Protein AF-A0A1G9WB28-F1 (afdb_monomer)

Mean predicted aligned error: 10.66 Å

Structure (mmCIF, N/CA/C/O backbone):
data_AF-A0A1G9WB28-F1
#
_entry.id   AF-A0A1G9WB28-F1
#
loop_
_atom_site.group_PDB
_atom_site.id
_atom_site.type_symbol
_atom_site.label_atom_id
_atom_site.label_alt_id
_atom_site.label_comp_id
_atom_site.label_asym_id
_atom_site.label_entity_id
_atom_site.label_seq_id
_atom_site.pdbx_PDB_ins_code
_atom_site.Cartn_x
_atom_site.Cartn_y
_atom_site.Cartn_z
_atom_site.occupancy
_atom_site.B_iso_or_equiv
_atom_site.auth_seq_id
_atom_site.auth_comp_id
_atom_site.auth_asym_id
_atom_site.auth_atom_id
_atom_site.pdbx_PDB_model_num
ATOM 1 N N . MET A 1 1 ? 7.888 1.088 -39.814 1.00 39.41 1 MET A N 1
ATOM 2 C CA . MET A 1 1 ? 8.151 0.270 -38.614 1.00 39.41 1 MET A CA 1
ATOM 3 C C . MET A 1 1 ? 8.047 1.215 -37.432 1.00 39.41 1 MET A C 1
ATOM 5 O O . MET A 1 1 ? 8.820 2.159 -37.378 1.00 39.41 1 MET A O 1
ATOM 9 N N . THR A 1 2 ? 7.020 1.091 -36.596 1.00 43.31 2 THR A N 1
ATOM 10 C CA . THR A 1 2 ? 6.863 1.942 -35.409 1.00 43.31 2 THR A CA 1
ATOM 11 C C . THR A 1 2 ? 7.932 1.543 -34.402 1.00 43.31 2 THR A C 1
ATOM 13 O O . THR A 1 2 ? 7.906 0.430 -33.881 1.00 43.31 2 THR A O 1
ATOM 16 N N . THR A 1 3 ? 8.903 2.419 -34.168 1.00 53.09 3 THR A N 1
ATOM 17 C CA . THR A 1 3 ? 9.915 2.214 -33.132 1.00 53.09 3 THR A CA 1
ATOM 18 C C . THR A 1 3 ? 9.228 2.387 -31.783 1.00 53.09 3 THR A C 1
ATOM 20 O O . THR A 1 3 ? 8.916 3.502 -31.375 1.00 53.09 3 THR A O 1
ATOM 23 N N . TYR A 1 4 ? 8.909 1.275 -31.123 1.00 54.25 4 TYR A N 1
ATOM 24 C CA . TYR A 1 4 ? 8.438 1.294 -29.744 1.00 54.25 4 TYR A CA 1
ATOM 25 C C . TYR A 1 4 ? 9.658 1.537 -28.851 1.00 54.25 4 TYR A C 1
ATOM 27 O O . TYR A 1 4 ? 10.422 0.617 -28.568 1.00 54.25 4 TYR A O 1
ATOM 35 N N . THR A 1 5 ? 9.892 2.794 -28.476 1.00 66.56 5 THR A N 1
ATOM 36 C CA . THR A 1 5 ? 10.980 3.149 -27.559 1.00 66.56 5 THR A CA 1
ATOM 37 C C . THR A 1 5 ? 10.488 2.969 -26.127 1.00 66.56 5 THR A C 1
ATOM 39 O O . THR A 1 5 ? 9.539 3.632 -25.706 1.00 66.56 5 THR A O 1
ATOM 42 N N . PHE A 1 6 ? 11.111 2.062 -25.377 1.00 69.75 6 PHE A N 1
ATOM 43 C CA . PHE A 1 6 ? 10.866 1.934 -23.943 1.00 69.75 6 PHE A CA 1
ATOM 44 C C . PHE A 1 6 ? 11.534 3.092 -23.190 1.00 69.75 6 PHE A C 1
ATOM 46 O O . PHE A 1 6 ? 12.714 3.371 -23.388 1.00 69.75 6 PHE A O 1
ATOM 53 N N . ASP A 1 7 ? 10.772 3.768 -22.329 1.00 79.94 7 ASP A N 1
ATOM 54 C CA . ASP A 1 7 ? 11.232 4.905 -21.528 1.00 79.94 7 ASP A CA 1
ATOM 55 C C . ASP A 1 7 ? 11.519 4.442 -20.092 1.00 79.94 7 ASP A C 1
ATOM 57 O O . ASP A 1 7 ? 10.623 4.387 -19.244 1.00 79.94 7 ASP A O 1
ATOM 61 N N . ALA A 1 8 ? 12.776 4.073 -19.833 1.00 76.06 8 ALA A N 1
ATOM 62 C CA . ALA A 1 8 ? 13.209 3.566 -18.531 1.00 76.06 8 ALA A CA 1
ATOM 63 C C . ALA A 1 8 ? 13.039 4.603 -17.405 1.00 76.06 8 ALA A C 1
ATOM 65 O O . ALA A 1 8 ? 12.666 4.244 -16.292 1.00 76.06 8 ALA A O 1
ATOM 66 N N . ALA A 1 9 ? 13.214 5.894 -17.706 1.00 80.94 9 ALA A N 1
ATOM 67 C CA . ALA A 1 9 ? 13.072 6.958 -16.715 1.00 80.94 9 ALA A CA 1
ATOM 68 C C . ALA A 1 9 ? 11.623 7.089 -16.218 1.00 80.94 9 ALA A C 1
ATOM 70 O O . ALA A 1 9 ? 11.382 7.279 -15.025 1.00 80.94 9 ALA A O 1
ATOM 71 N N . LYS A 1 10 ? 10.635 6.941 -17.112 1.00 79.00 10 LYS A N 1
ATOM 72 C CA . LYS A 1 10 ? 9.221 6.894 -16.706 1.00 79.00 10 LYS A CA 1
ATOM 73 C C . LYS A 1 10 ? 8.890 5.645 -15.896 1.00 79.00 10 LYS A C 1
ATOM 75 O O . LYS A 1 10 ? 8.104 5.736 -14.958 1.00 79.00 10 LYS A O 1
ATOM 80 N N . ALA A 1 11 ? 9.471 4.498 -16.241 1.00 77.88 11 ALA A N 1
ATOM 81 C CA . ALA A 1 11 ? 9.278 3.262 -15.489 1.00 77.88 11 ALA A CA 1
ATOM 82 C C . ALA A 1 11 ? 9.792 3.379 -14.041 1.00 77.88 11 ALA A C 1
ATOM 84 O O . ALA A 1 11 ? 9.062 3.038 -13.109 1.00 77.88 11 ALA A O 1
ATOM 85 N N . ASP A 1 12 ? 10.993 3.932 -13.847 1.00 80.31 12 ASP A N 1
ATOM 86 C CA . ASP A 1 12 ? 11.552 4.197 -12.515 1.00 80.31 12 ASP A CA 1
ATOM 87 C C . ASP A 1 12 ? 10.693 5.196 -11.724 1.00 80.31 12 ASP A C 1
ATOM 89 O O . ASP A 1 12 ? 10.355 4.942 -10.570 1.00 80.31 12 ASP A O 1
ATOM 93 N N . MET A 1 13 ? 10.241 6.284 -12.359 1.00 85.81 13 MET A N 1
ATOM 94 C CA . MET A 1 13 ? 9.356 7.266 -11.718 1.00 85.81 13 MET A CA 1
ATOM 95 C C . MET A 1 13 ? 8.050 6.632 -11.215 1.00 85.81 13 MET A C 1
ATOM 97 O O . MET A 1 13 ? 7.581 6.946 -10.117 1.00 85.81 13 MET A O 1
ATOM 101 N N . VAL A 1 14 ? 7.445 5.744 -12.009 1.00 82.25 14 VAL A N 1
ATOM 102 C CA . VAL A 1 14 ? 6.220 5.036 -11.616 1.00 82.25 14 VAL A CA 1
ATOM 103 C C . VAL A 1 14 ? 6.489 4.118 -10.425 1.00 82.25 14 VAL A C 1
ATOM 105 O O . VAL A 1 14 ? 5.707 4.141 -9.475 1.00 82.25 14 VAL A O 1
ATOM 108 N N . ARG A 1 15 ? 7.601 3.370 -10.425 1.00 82.19 15 ARG A N 1
ATOM 109 C CA . ARG A 1 15 ? 8.002 2.530 -9.283 1.00 82.19 15 ARG A CA 1
ATOM 110 C C . ARG A 1 15 ? 8.155 3.363 -8.013 1.00 82.19 15 ARG A C 1
ATOM 112 O O . ARG A 1 15 ? 7.560 3.029 -6.991 1.00 82.19 15 ARG A O 1
ATOM 119 N N . ASP A 1 16 ? 8.907 4.454 -8.083 1.00 86.19 16 ASP A N 1
ATOM 120 C CA . ASP A 1 16 ? 9.180 5.302 -6.921 1.00 86.19 16 ASP A CA 1
ATOM 121 C C . ASP A 1 16 ? 7.883 5.935 -6.388 1.00 86.19 16 ASP A C 1
ATOM 123 O O . ASP A 1 16 ? 7.651 5.994 -5.179 1.00 86.19 16 ASP A O 1
ATOM 127 N N . THR A 1 17 ? 6.972 6.312 -7.291 1.00 85.81 17 THR A N 1
ATOM 128 C CA . THR A 1 17 ? 5.629 6.788 -6.930 1.00 85.81 17 THR A CA 1
ATOM 129 C C . THR A 1 17 ? 4.817 5.698 -6.227 1.00 85.81 17 THR A C 1
ATOM 131 O O . THR A 1 17 ? 4.201 5.962 -5.195 1.00 85.81 17 THR A O 1
ATOM 134 N N . MET A 1 18 ? 4.821 4.464 -6.740 1.00 81.00 18 MET A N 1
ATOM 135 C CA . MET A 1 18 ? 4.123 3.335 -6.113 1.00 81.00 18 MET A CA 1
ATOM 136 C C . MET A 1 18 ? 4.680 3.023 -4.718 1.00 81.00 18 MET A C 1
ATOM 138 O O . MET A 1 18 ? 3.905 2.759 -3.794 1.00 81.00 18 MET A O 1
ATOM 142 N N . ALA A 1 19 ? 6.001 3.100 -4.539 1.00 85.44 19 ALA A N 1
ATOM 143 C CA . ALA A 1 19 ? 6.648 2.935 -3.242 1.00 85.44 19 ALA A CA 1
ATOM 144 C C . ALA A 1 19 ? 6.216 4.033 -2.255 1.00 85.44 19 ALA A C 1
ATOM 146 O O . ALA A 1 19 ? 5.774 3.732 -1.144 1.00 85.44 19 ALA A O 1
ATOM 147 N N . ALA A 1 20 ? 6.250 5.299 -2.681 1.00 88.69 20 ALA A N 1
ATOM 148 C CA . ALA A 1 20 ? 5.828 6.433 -1.862 1.00 88.69 20 ALA A CA 1
ATOM 149 C C . ALA A 1 20 ? 4.345 6.345 -1.457 1.00 88.69 20 ALA A C 1
ATOM 151 O O . ALA A 1 20 ? 4.002 6.562 -0.294 1.00 88.69 20 ALA A O 1
ATOM 152 N N . VAL A 1 21 ? 3.463 5.974 -2.392 1.00 85.88 21 VAL A N 1
ATOM 153 C CA . VAL A 1 21 ? 2.030 5.769 -2.120 1.00 85.88 21 VAL A CA 1
ATOM 154 C C . VAL A 1 21 ? 1.815 4.627 -1.127 1.00 85.88 21 VAL A C 1
ATOM 156 O O . VAL A 1 21 ? 0.990 4.763 -0.228 1.00 85.88 21 VAL A O 1
ATOM 159 N N . THR A 1 22 ? 2.572 3.532 -1.244 1.00 85.75 22 THR A N 1
ATOM 160 C CA . THR A 1 22 ? 2.482 2.384 -0.325 1.00 85.75 22 THR A CA 1
ATOM 161 C C . THR A 1 22 ? 2.828 2.783 1.112 1.00 85.75 22 THR A C 1
ATOM 163 O O . THR A 1 22 ? 2.098 2.441 2.047 1.00 85.75 22 THR A O 1
ATOM 166 N N . ILE A 1 23 ? 3.910 3.548 1.294 1.00 88.44 23 ILE A N 1
ATOM 167 C CA . ILE A 1 23 ? 4.319 4.065 2.608 1.00 88.44 23 ILE A CA 1
ATOM 168 C C . ILE A 1 23 ? 3.234 4.985 3.166 1.00 88.44 23 ILE A C 1
ATOM 170 O O . ILE A 1 23 ? 2.718 4.737 4.256 1.00 88.44 23 ILE A O 1
ATOM 174 N N . LYS A 1 24 ? 2.821 5.990 2.383 1.00 90.00 24 LYS A N 1
ATOM 175 C CA . LYS A 1 24 ? 1.820 6.971 2.810 1.00 90.00 24 LYS A CA 1
ATOM 176 C C . LYS A 1 24 ? 0.499 6.309 3.201 1.00 90.00 24 LYS A C 1
ATOM 178 O O . LYS A 1 24 ? -0.071 6.632 4.235 1.00 90.00 24 LYS A O 1
ATOM 183 N N . LEU A 1 25 ? 0.015 5.354 2.410 1.00 86.44 25 LEU A N 1
ATOM 184 C CA . LEU A 1 25 ? -1.239 4.660 2.699 1.00 86.44 25 LEU A CA 1
ATOM 185 C C . LEU A 1 25 ? -1.160 3.854 4.004 1.00 86.44 25 LEU A C 1
ATOM 187 O O . LEU A 1 25 ? -2.113 3.841 4.779 1.0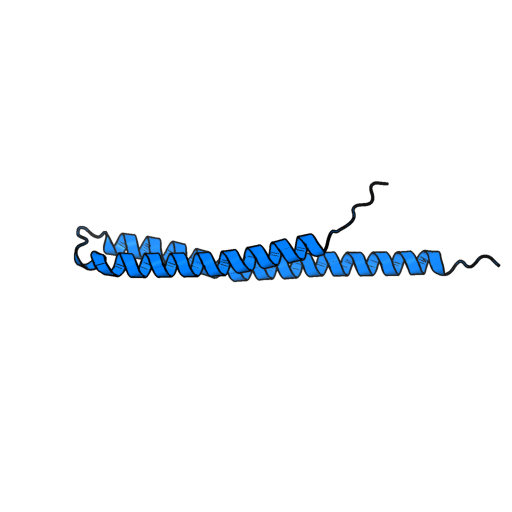0 86.44 25 LEU A O 1
ATOM 191 N N . THR A 1 26 ? -0.009 3.243 4.288 1.00 86.75 26 THR A N 1
ATOM 192 C CA . THR A 1 26 ? 0.230 2.540 5.557 1.00 86.75 26 THR A CA 1
ATOM 193 C C . THR A 1 26 ? 0.196 3.503 6.751 1.00 86.75 26 THR A C 1
ATOM 195 O O . THR A 1 26 ? -0.396 3.194 7.788 1.00 86.75 26 THR A O 1
ATOM 198 N N . GLU A 1 27 ? 0.789 4.690 6.612 1.00 90.56 27 GLU A N 1
ATOM 199 C CA . GLU A 1 27 ? 0.778 5.733 7.645 1.00 90.56 27 GLU A CA 1
ATOM 200 C C . GLU A 1 27 ? -0.629 6.290 7.906 1.00 90.56 27 GLU A C 1
ATOM 202 O O . GLU A 1 27 ? -1.027 6.448 9.064 1.00 90.56 27 GLU A O 1
ATOM 207 N N . GLU A 1 28 ? -1.408 6.532 6.850 1.00 90.38 28 GLU A N 1
ATOM 208 C CA . GLU A 1 28 ? -2.799 6.989 6.954 1.00 90.38 28 GLU A CA 1
ATOM 209 C C . GLU A 1 28 ? -3.677 5.945 7.663 1.00 90.38 28 GLU A C 1
ATOM 211 O O . GLU A 1 28 ? -4.412 6.281 8.594 1.00 90.38 28 GLU A O 1
ATOM 216 N N . LEU A 1 29 ? -3.544 4.658 7.311 1.00 89.94 29 LEU A N 1
ATOM 217 C CA . LEU A 1 29 ? -4.261 3.566 7.985 1.00 89.94 29 LEU A CA 1
ATOM 218 C C . LEU A 1 29 ? -3.894 3.472 9.475 1.00 89.94 29 LEU A C 1
ATOM 220 O O . LEU A 1 29 ? -4.771 3.301 10.326 1.00 89.94 29 LEU A O 1
ATOM 224 N N . LYS A 1 30 ? -2.612 3.644 9.819 1.00 89.00 30 LYS A N 1
ATOM 225 C CA . LY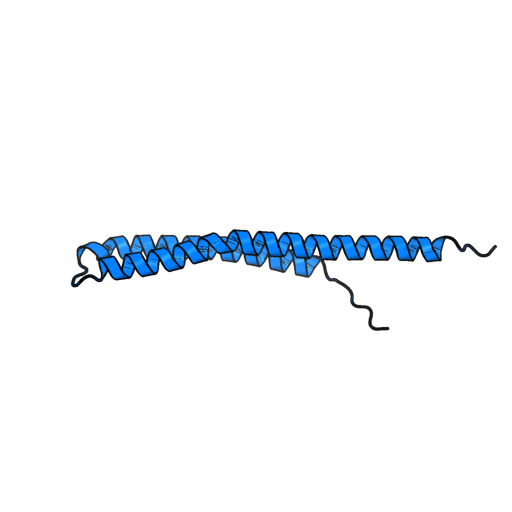S A 1 30 ? -2.150 3.675 11.217 1.00 89.00 30 LYS A CA 1
ATOM 226 C C . LYS A 1 30 ? -2.710 4.879 11.981 1.00 89.00 30 LYS A C 1
ATOM 228 O O . LYS A 1 30 ? -3.105 4.749 13.145 1.00 89.00 30 LYS A O 1
ATOM 233 N N . THR A 1 31 ? -2.762 6.040 11.336 1.00 92.06 31 THR A N 1
ATOM 234 C CA . THR A 1 31 ? -3.309 7.275 11.913 1.00 92.06 31 THR A CA 1
ATOM 235 C C . THR A 1 31 ? -4.804 7.136 12.168 1.00 92.06 31 THR A C 1
ATOM 237 O O . THR A 1 31 ? -5.272 7.412 13.274 1.00 92.06 31 THR A O 1
ATOM 240 N N . MET A 1 32 ? -5.546 6.626 11.185 1.00 88.50 32 MET A N 1
ATOM 241 C CA . MET A 1 32 ? -6.965 6.321 11.323 1.00 88.50 32 MET A CA 1
ATOM 242 C C . MET A 1 32 ? -7.210 5.334 12.469 1.00 88.50 32 MET A C 1
ATOM 244 O O . MET A 1 32 ? -8.037 5.617 13.332 1.00 88.50 32 MET A O 1
ATOM 248 N N . HIS A 1 33 ? -6.451 4.232 12.542 1.00 89.19 33 HIS A N 1
ATOM 249 C CA . HIS A 1 33 ? -6.561 3.262 13.636 1.00 89.19 33 HIS A CA 1
ATOM 250 C C . HIS A 1 33 ? -6.367 3.923 15.007 1.00 89.19 33 HIS A C 1
ATOM 252 O O . HIS A 1 33 ? -7.185 3.747 15.909 1.00 89.19 33 HIS A O 1
ATOM 258 N N . THR A 1 34 ? -5.322 4.740 15.145 1.00 90.56 34 THR A N 1
ATOM 259 C CA . THR A 1 34 ? -5.026 5.472 16.386 1.00 90.56 34 THR A CA 1
ATOM 260 C C . THR A 1 34 ? -6.165 6.414 16.774 1.00 90.56 34 THR A C 1
ATOM 262 O O . THR A 1 34 ? -6.497 6.532 17.950 1.00 90.56 34 THR A O 1
ATOM 265 N N . ASN A 1 35 ? -6.782 7.084 15.799 1.00 87.75 35 ASN A N 1
ATOM 266 C CA . ASN A 1 35 ? -7.909 7.975 16.052 1.00 87.75 35 ASN A CA 1
ATOM 267 C C . ASN A 1 35 ? -9.174 7.217 16.460 1.00 87.75 35 ASN A C 1
ATOM 269 O O . ASN A 1 35 ? -9.858 7.662 17.377 1.00 87.75 35 ASN A O 1
ATOM 273 N N . VAL A 1 36 ? -9.451 6.061 15.852 1.00 87.75 36 VAL A N 1
ATOM 274 C CA . VAL A 1 36 ? -10.595 5.225 16.238 1.00 87.75 36 VAL A CA 1
ATOM 275 C C . VAL A 1 36 ? -10.427 4.666 17.650 1.00 87.75 36 VAL A C 1
ATOM 277 O O . VAL A 1 36 ? -11.371 4.709 18.430 1.00 87.75 36 VAL A O 1
ATOM 280 N N . MET A 1 37 ? -9.222 4.233 18.038 1.00 87.31 37 MET A N 1
ATOM 281 C CA . MET A 1 37 ? -8.963 3.740 19.401 1.00 87.31 37 MET A CA 1
ATOM 282 C C . MET A 1 37 ? -9.326 4.753 20.500 1.00 87.31 37 MET A C 1
ATOM 284 O O . MET A 1 37 ? -9.663 4.344 21.607 1.00 87.31 37 MET A O 1
ATOM 288 N N . LYS A 1 38 ? -9.302 6.061 20.204 1.00 89.12 38 LYS A N 1
ATOM 289 C CA . LYS A 1 38 ? -9.671 7.113 21.168 1.00 89.12 38 LYS A CA 1
ATOM 290 C C . LYS A 1 38 ? -11.159 7.123 21.508 1.00 89.12 38 LYS A C 1
ATOM 292 O O . LYS A 1 38 ? -11.505 7.535 22.605 1.00 89.12 38 LYS A O 1
ATOM 297 N N . THR A 1 39 ? -12.017 6.716 20.575 1.00 85.00 39 THR A N 1
ATOM 298 C CA . THR A 1 39 ? -13.479 6.732 20.753 1.00 85.00 39 THR A CA 1
ATOM 299 C C . THR A 1 39 ? -14.068 5.332 20.846 1.00 85.00 39 THR A C 1
ATOM 301 O O . THR A 1 39 ? -15.226 5.189 21.217 1.00 85.00 39 THR A O 1
ATOM 304 N N . LEU A 1 40 ? -13.275 4.289 20.573 1.00 80.62 40 LEU A N 1
ATOM 305 C CA . LEU A 1 40 ? -13.721 2.896 20.550 1.00 80.62 40 LEU A CA 1
ATOM 306 C C . LEU A 1 40 ? -14.393 2.464 21.861 1.00 80.62 40 LEU A C 1
ATOM 308 O O . LEU A 1 40 ? -15.308 1.647 21.838 1.00 80.62 40 LEU A O 1
ATOM 312 N N . ALA A 1 41 ? -13.957 2.994 23.008 1.00 79.88 41 ALA A N 1
ATOM 313 C CA . ALA A 1 41 ? -14.554 2.678 24.305 1.00 79.88 41 ALA A CA 1
ATOM 314 C C . ALA A 1 41 ? -16.053 3.024 24.365 1.00 79.88 41 ALA A C 1
ATOM 316 O O . ALA A 1 41 ? -16.815 2.260 24.956 1.00 79.88 41 ALA A O 1
ATOM 317 N N . ASP A 1 42 ? -16.458 4.096 23.682 1.00 83.94 42 ASP A N 1
ATOM 318 C CA . ASP A 1 42 ? -17.823 4.631 23.680 1.00 83.94 42 ASP A CA 1
ATOM 319 C C . ASP A 1 42 ? -18.737 3.934 22.660 1.00 83.94 42 ASP A C 1
ATOM 321 O O . ASP A 1 42 ? -19.946 4.170 22.633 1.00 83.94 42 ASP A O 1
ATOM 325 N N . TRP A 1 43 ? -18.178 3.073 21.805 1.00 84.06 43 TRP A N 1
ATOM 326 C CA . TRP A 1 43 ? -18.926 2.394 20.752 1.00 84.06 43 TRP A CA 1
ATOM 327 C C . TRP A 1 43 ? -19.790 1.272 21.345 1.00 84.06 43 TRP A C 1
ATOM 329 O O . TRP A 1 43 ? -19.289 0.394 22.054 1.00 84.06 43 TRP A O 1
ATOM 339 N N . GLN A 1 44 ? -21.087 1.308 21.031 1.00 83.25 44 GLN A N 1
ATOM 340 C CA . GLN A 1 44 ? -22.108 0.343 21.458 1.00 83.25 44 GLN A CA 1
ATOM 341 C C . GLN A 1 44 ? -22.390 -0.703 20.355 1.00 83.25 44 GLN A C 1
ATOM 343 O O . GLN A 1 44 ? -21.846 -0.617 19.253 1.00 83.25 44 GLN A O 1
ATOM 348 N N . ASP A 1 45 ? -23.244 -1.685 20.659 1.00 74.94 45 ASP A N 1
ATOM 349 C CA . ASP A 1 45 ? -23.930 -2.557 19.686 1.00 74.94 45 ASP A CA 1
ATOM 350 C C . ASP A 1 45 ? -23.033 -3.269 18.654 1.00 74.94 45 ASP A C 1
ATOM 352 O O . ASP A 1 45 ? -23.304 -3.280 17.455 1.00 74.94 45 ASP A O 1
ATOM 356 N N . GLY A 1 46 ? -21.932 -3.868 19.112 1.00 75.38 46 GLY A N 1
ATOM 357 C CA . GLY A 1 46 ? -21.058 -4.700 18.275 1.00 75.38 46 GLY A CA 1
ATOM 358 C C . GLY A 1 46 ? -20.281 -3.958 17.177 1.00 75.38 46 GLY A C 1
ATOM 359 O O . GLY A 1 46 ? -19.620 -4.561 16.328 1.00 75.38 46 GLY A O 1
ATOM 360 N N . ALA A 1 47 ? -20.282 -2.622 17.209 1.00 79.81 47 ALA A N 1
ATOM 361 C CA . ALA A 1 47 ? -19.482 -1.796 16.305 1.00 79.81 47 ALA A CA 1
ATOM 362 C C . ALA A 1 47 ? -17.970 -2.070 16.433 1.00 79.81 47 ALA A C 1
ATOM 364 O O . ALA A 1 47 ? -17.224 -1.884 15.472 1.00 79.81 47 ALA A O 1
ATOM 365 N N . LYS A 1 48 ? -17.520 -2.564 17.596 1.00 82.31 48 LYS A N 1
ATOM 366 C CA . LYS A 1 48 ? -16.144 -3.035 17.818 1.00 82.31 48 LYS A CA 1
ATOM 367 C C . LYS A 1 48 ? -15.813 -4.247 16.947 1.00 82.31 48 LYS A C 1
ATOM 369 O O . LYS A 1 48 ? -14.790 -4.235 16.271 1.00 82.31 48 LYS A O 1
ATOM 374 N N . GLU A 1 49 ? -16.700 -5.241 16.880 1.00 85.81 49 GLU A N 1
ATOM 375 C CA . GLU A 1 49 ? -16.469 -6.413 16.030 1.00 85.81 49 GLU A CA 1
ATOM 376 C C . GLU A 1 49 ? -16.464 -6.037 14.540 1.00 85.81 49 GLU A C 1
ATOM 378 O O . GLU A 1 49 ? -15.619 -6.511 13.783 1.00 85.81 49 GLU A O 1
ATOM 383 N N . GLN A 1 50 ? -17.362 -5.143 14.108 1.00 85.38 50 GLN A N 1
ATOM 384 C CA . GLN A 1 50 ? -17.380 -4.661 12.718 1.00 85.38 50 GLN A CA 1
ATOM 385 C C . GLN A 1 50 ? -16.129 -3.851 12.365 1.00 85.38 50 GLN A C 1
ATOM 387 O O . GLN A 1 50 ? -15.598 -3.966 11.258 1.00 85.38 50 GLN A O 1
ATOM 392 N N . TYR A 1 51 ? -15.626 -3.064 13.315 1.00 87.12 51 TYR A N 1
ATOM 393 C CA . TYR A 1 51 ? -14.351 -2.382 13.168 1.00 87.12 51 TYR A CA 1
ATOM 394 C C . TYR A 1 51 ? -13.193 -3.362 12.999 1.00 87.12 51 TYR A C 1
ATOM 396 O O . TYR A 1 51 ? -12.371 -3.161 12.111 1.00 87.12 51 TYR A O 1
ATOM 404 N N . ASP A 1 52 ? -13.137 -4.433 13.790 1.00 87.25 52 ASP A N 1
ATOM 405 C CA . ASP A 1 52 ? -12.071 -5.430 13.686 1.00 87.25 52 ASP A CA 1
ATOM 406 C C . ASP A 1 52 ? -12.097 -6.161 12.334 1.00 87.25 52 ASP A C 1
ATOM 408 O O . ASP A 1 52 ? -11.044 -6.406 11.736 1.00 87.25 52 ASP A O 1
ATOM 412 N N . VAL A 1 53 ? -13.289 -6.433 11.789 1.00 89.50 53 VAL A N 1
ATOM 413 C CA . VAL A 1 53 ? -13.455 -6.978 10.430 1.00 89.50 53 VAL A CA 1
ATOM 414 C C . VAL A 1 53 ? -12.926 -6.001 9.377 1.00 89.50 53 VAL A C 1
ATOM 416 O O . VAL A 1 53 ? -12.130 -6.388 8.516 1.00 89.50 53 VAL A O 1
ATOM 419 N N . ALA A 1 54 ? -13.330 -4.729 9.451 1.00 87.31 54 ALA A N 1
ATOM 420 C CA . ALA A 1 54 ? -12.859 -3.693 8.533 1.00 87.31 54 ALA A CA 1
ATOM 421 C C . ALA A 1 54 ? -11.341 -3.486 8.646 1.00 87.31 54 ALA A C 1
ATOM 423 O O . ALA A 1 54 ? -10.648 -3.368 7.631 1.00 87.31 54 ALA A O 1
ATOM 424 N N . LYS A 1 55 ? -10.815 -3.528 9.874 1.00 88.88 55 LYS A N 1
ATOM 425 C CA . LYS A 1 55 ? -9.392 -3.420 10.166 1.00 88.88 55 LYS A CA 1
ATOM 426 C C . LYS A 1 55 ? -8.601 -4.544 9.528 1.00 88.88 55 LYS A C 1
ATOM 428 O O . LYS A 1 55 ? -7.613 -4.297 8.841 1.00 88.88 55 LYS A O 1
ATOM 433 N N . LYS A 1 56 ? -9.061 -5.777 9.702 1.00 90.31 56 LYS A N 1
ATOM 434 C CA . LYS A 1 56 ? -8.433 -6.926 9.064 1.00 90.31 56 LYS A CA 1
ATOM 435 C C . LYS A 1 56 ? -8.407 -6.778 7.540 1.00 90.31 56 LYS A C 1
ATOM 437 O O . LYS A 1 56 ? -7.374 -7.026 6.924 1.00 90.31 56 LYS A O 1
ATOM 442 N N . ALA A 1 57 ? -9.510 -6.339 6.935 1.00 87.06 57 ALA A N 1
ATOM 443 C CA . ALA A 1 57 ? -9.598 -6.184 5.487 1.00 87.06 57 ALA A CA 1
ATOM 444 C C . ALA A 1 57 ? -8.606 -5.144 4.937 1.00 87.06 57 ALA A C 1
ATOM 446 O O . ALA A 1 57 ? -7.951 -5.404 3.922 1.00 87.06 57 ALA A O 1
ATOM 447 N N . TRP A 1 58 ? -8.461 -3.986 5.594 1.00 83.88 58 TRP A N 1
ATOM 448 C CA . TRP A 1 58 ? -7.482 -2.990 5.153 1.00 83.88 58 TRP A CA 1
ATOM 449 C C . TRP A 1 58 ? -6.038 -3.419 5.449 1.00 83.88 58 TRP A C 1
ATOM 451 O O . TRP A 1 58 ? -5.156 -3.094 4.658 1.00 83.88 58 TRP A O 1
ATOM 461 N N . ASP A 1 59 ? -5.783 -4.180 6.523 1.00 87.56 59 ASP A N 1
ATOM 462 C CA . ASP A 1 59 ? -4.434 -4.648 6.876 1.00 87.56 59 ASP A CA 1
ATOM 463 C C . ASP A 1 59 ? -3.974 -5.696 5.849 1.00 87.56 59 ASP A C 1
ATOM 465 O O . ASP A 1 59 ? -2.864 -5.616 5.323 1.00 87.56 59 ASP A O 1
ATOM 469 N N . ASP A 1 60 ? -4.866 -6.619 5.473 1.00 87.88 60 ASP A N 1
ATOM 470 C CA . ASP A 1 60 ? -4.632 -7.616 4.423 1.00 87.88 60 ASP A CA 1
ATOM 471 C C . ASP A 1 60 ? -4.445 -6.952 3.040 1.00 87.88 60 ASP A C 1
ATOM 473 O O . ASP A 1 60 ? -3.719 -7.450 2.175 1.00 87.88 60 ASP A O 1
ATOM 477 N N . ALA A 1 61 ? -5.101 -5.815 2.782 1.00 81.44 61 ALA A N 1
ATOM 478 C CA . ALA A 1 61 ? -4.870 -5.024 1.573 1.00 81.44 61 ALA A CA 1
ATOM 479 C C . ALA A 1 61 ? -3.503 -4.322 1.597 1.00 81.44 61 ALA A C 1
ATOM 481 O O . ALA A 1 61 ? -2.763 -4.418 0.618 1.00 81.44 61 ALA A O 1
ATOM 482 N N . ALA A 1 62 ? -3.143 -3.681 2.711 1.00 83.31 62 ALA A N 1
ATOM 483 C CA . ALA A 1 62 ? -1.851 -3.022 2.888 1.00 83.31 62 ALA A CA 1
ATOM 484 C C . ALA A 1 62 ? -0.683 -4.014 2.776 1.00 83.31 62 ALA A C 1
ATOM 486 O O . ALA A 1 62 ? 0.298 -3.742 2.087 1.00 83.31 62 ALA A O 1
ATOM 487 N N . ALA A 1 63 ? -0.826 -5.214 3.346 1.00 86.50 63 ALA A N 1
ATOM 488 C CA . ALA A 1 63 ? 0.177 -6.276 3.274 1.00 86.50 63 ALA A CA 1
ATOM 489 C C . ALA A 1 63 ? 0.456 -6.772 1.842 1.00 86.50 63 ALA A C 1
ATOM 491 O O . ALA A 1 63 ? 1.544 -7.273 1.567 1.00 86.50 63 ALA A O 1
ATOM 492 N N . ARG A 1 64 ? -0.497 -6.618 0.911 1.00 85.69 64 ARG A N 1
ATOM 493 C CA . ARG A 1 64 ? -0.320 -6.996 -0.503 1.00 85.69 64 ARG A CA 1
ATOM 494 C C . ARG A 1 64 ? 0.446 -5.953 -1.318 1.00 85.69 64 ARG A C 1
ATOM 496 O O . ARG A 1 64 ? 0.995 -6.293 -2.365 1.00 85.69 64 ARG A O 1
ATOM 503 N N . MET A 1 65 ? 0.502 -4.699 -0.869 1.00 81.31 65 MET A N 1
ATOM 504 C CA . MET A 1 65 ? 1.109 -3.603 -1.637 1.00 81.31 65 MET A CA 1
ATOM 505 C C . MET A 1 65 ? 2.613 -3.800 -1.895 1.00 81.31 65 MET A C 1
ATOM 507 O O . MET A 1 65 ? 3.017 -3.635 -3.048 1.00 81.31 65 MET A O 1
ATOM 511 N N . PRO A 1 66 ? 3.437 -4.247 -0.922 1.00 85.19 66 PRO A N 1
ATOM 512 C CA . PRO A 1 66 ? 4.842 -4.569 -1.181 1.00 85.19 66 PRO A CA 1
ATOM 513 C C . PRO A 1 66 ? 5.023 -5.683 -2.219 1.00 85.19 66 PRO A C 1
ATOM 515 O O . PRO A 1 66 ? 5.933 -5.625 -3.041 1.00 85.19 66 PRO A O 1
ATOM 518 N N . THR A 1 67 ? 4.142 -6.688 -2.228 1.00 85.12 67 THR A N 1
ATOM 519 C CA . THR A 1 67 ? 4.186 -7.771 -3.222 1.00 85.12 67 THR A CA 1
ATOM 520 C C . THR A 1 67 ? 3.899 -7.249 -4.627 1.00 85.12 67 THR A C 1
ATOM 522 O O . THR A 1 67 ? 4.615 -7.595 -5.567 1.00 85.12 67 THR A O 1
ATOM 525 N N . SER A 1 68 ? 2.891 -6.387 -4.774 1.00 76.19 68 SER A N 1
ATOM 526 C CA . SER A 1 68 ? 2.578 -5.735 -6.050 1.00 76.19 68 SER A CA 1
ATOM 527 C C . SER A 1 68 ? 3.724 -4.843 -6.533 1.00 76.19 68 SER A C 1
ATOM 529 O O . SER A 1 68 ? 4.046 -4.862 -7.720 1.00 76.19 68 SER A O 1
ATOM 531 N N . LEU A 1 69 ? 4.379 -4.114 -5.622 1.00 78.19 69 LEU A N 1
ATOM 532 C CA . LEU A 1 69 ? 5.554 -3.299 -5.935 1.00 78.19 69 LEU A CA 1
A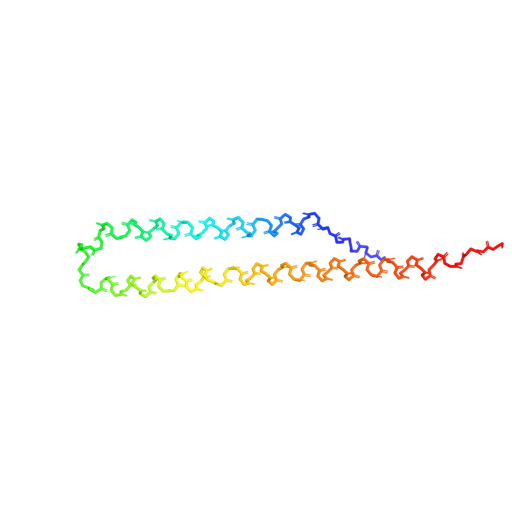TOM 533 C C . LEU A 1 69 ? 6.717 -4.166 -6.441 1.00 78.19 69 LEU A C 1
ATOM 535 O O . LEU A 1 69 ? 7.251 -3.902 -7.512 1.00 78.19 69 LEU A O 1
ATOM 539 N N . ASN A 1 70 ? 7.038 -5.257 -5.743 1.00 79.88 70 ASN A N 1
ATOM 540 C CA . ASN A 1 70 ? 8.093 -6.187 -6.155 1.00 79.88 70 ASN A CA 1
ATOM 541 C C . ASN A 1 70 ? 7.799 -6.858 -7.515 1.00 79.88 70 ASN A C 1
ATOM 543 O O . ASN A 1 70 ? 8.693 -7.072 -8.338 1.00 79.88 70 ASN A O 1
ATOM 547 N N . SER A 1 71 ? 6.530 -7.179 -7.791 1.00 78.81 71 SER A N 1
ATOM 548 C CA . SER A 1 71 ? 6.118 -7.709 -9.096 1.00 78.81 71 SER A CA 1
ATOM 549 C C . SER A 1 71 ? 6.305 -6.680 -10.217 1.00 78.81 71 SER A C 1
ATOM 551 O O . SER A 1 71 ? 6.811 -7.030 -11.289 1.00 78.81 71 SER A O 1
ATOM 553 N N . ALA A 1 72 ? 5.963 -5.412 -9.963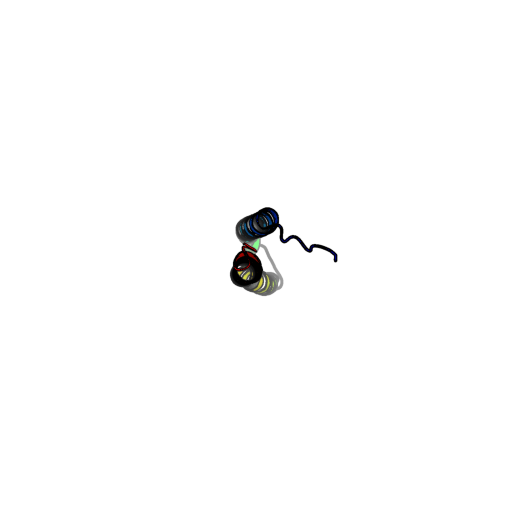 1.00 70.94 72 ALA A N 1
ATOM 554 C CA . ALA A 1 72 ? 6.204 -4.317 -10.897 1.00 70.94 72 ALA A CA 1
ATOM 555 C C . ALA A 1 72 ? 7.708 -4.119 -11.149 1.00 70.94 72 ALA A C 1
ATOM 557 O O . ALA A 1 72 ? 8.124 -4.060 -12.304 1.00 70.94 72 ALA A O 1
ATOM 558 N N . GLU A 1 73 ? 8.532 -4.122 -10.098 1.00 77.12 73 GLU A N 1
ATOM 559 C CA . GLU A 1 73 ? 9.997 -4.044 -10.197 1.00 77.12 73 GLU A CA 1
ATOM 560 C C . GLU A 1 73 ? 10.579 -5.167 -11.054 1.00 77.12 73 GLU A C 1
ATOM 562 O O . GLU A 1 73 ? 11.330 -4.920 -11.999 1.00 77.12 73 GLU A O 1
ATOM 567 N N . THR A 1 74 ? 10.188 -6.409 -10.766 1.00 81.19 74 THR A N 1
ATOM 568 C CA . THR A 1 74 ? 10.653 -7.585 -11.509 1.00 81.19 74 THR A CA 1
ATOM 569 C C . THR A 1 74 ? 10.288 -7.478 -12.988 1.00 81.19 74 THR A C 1
ATOM 571 O O . THR A 1 74 ? 11.128 -7.716 -13.857 1.00 81.19 74 THR A O 1
ATOM 574 N N . THR A 1 75 ? 9.052 -7.076 -13.284 1.00 79.44 75 THR A N 1
ATOM 575 C CA . THR A 1 75 ? 8.556 -6.945 -14.658 1.00 79.44 75 THR A CA 1
ATOM 576 C C . THR A 1 75 ? 9.295 -5.839 -15.416 1.00 79.44 75 THR A C 1
ATOM 578 O O . THR A 1 75 ? 9.745 -6.055 -16.541 1.00 79.44 75 THR A O 1
ATOM 581 N N . LEU A 1 76 ? 9.487 -4.667 -14.803 1.00 74.94 76 LEU A N 1
ATOM 582 C CA . LEU A 1 76 ? 10.207 -3.546 -15.417 1.00 74.94 76 LEU A CA 1
ATOM 583 C C . LEU A 1 76 ? 11.688 -3.873 -15.664 1.00 74.94 76 LEU A C 1
ATOM 585 O O . LEU A 1 76 ? 12.229 -3.532 -16.721 1.00 74.94 76 LEU A O 1
ATOM 589 N N . ASN A 1 77 ? 12.324 -4.603 -14.746 1.00 74.06 77 ASN A N 1
ATOM 590 C CA . ASN A 1 77 ? 13.695 -5.084 -14.912 1.00 74.0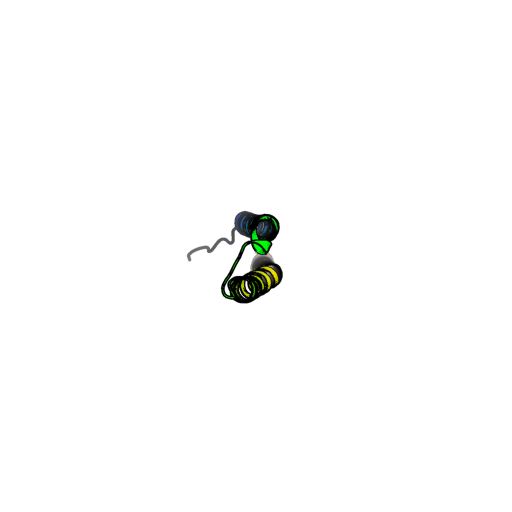6 77 ASN A CA 1
ATOM 591 C C . ASN A 1 77 ? 13.812 -6.094 -16.062 1.00 74.06 77 ASN A C 1
ATOM 593 O O . ASN A 1 77 ? 14.741 -6.010 -16.866 1.00 74.06 77 ASN A O 1
ATOM 597 N N . GLN A 1 78 ? 12.858 -7.022 -16.183 1.00 78.12 78 GLN A N 1
ATOM 598 C CA . GLN A 1 78 ? 12.815 -7.980 -17.293 1.00 78.12 78 GLN A CA 1
ATOM 599 C C . GLN A 1 78 ? 12.627 -7.285 -18.643 1.00 78.12 78 GLN A C 1
ATOM 601 O O . GLN A 1 78 ? 13.313 -7.634 -19.604 1.00 78.12 78 GLN A O 1
ATOM 606 N N . ILE A 1 79 ? 11.743 -6.285 -18.711 1.00 72.19 79 ILE A N 1
ATOM 607 C CA . ILE A 1 79 ? 11.525 -5.489 -19.922 1.00 72.19 79 ILE A CA 1
ATOM 608 C C . ILE A 1 79 ? 12.823 -4.773 -20.314 1.00 72.19 79 ILE A C 1
ATOM 610 O O . ILE A 1 79 ? 13.301 -4.943 -21.435 1.00 72.19 79 ILE A O 1
ATOM 614 N N . THR A 1 80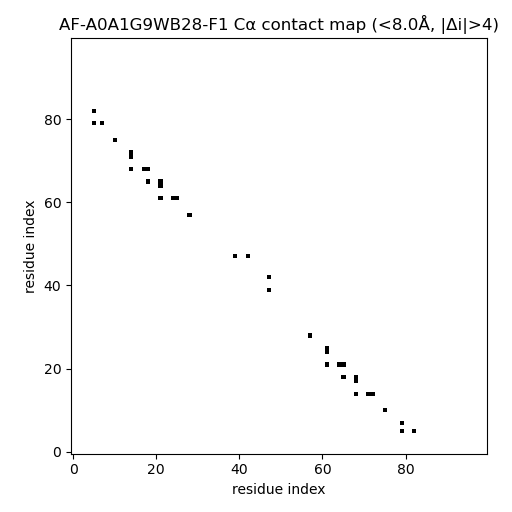 ? 13.444 -4.050 -19.380 1.00 68.75 80 THR A N 1
ATOM 615 C CA . THR A 1 80 ? 14.703 -3.323 -19.617 1.00 68.75 80 THR A CA 1
ATOM 616 C C . THR A 1 80 ? 15.831 -4.261 -20.062 1.00 68.75 80 THR A C 1
ATOM 618 O O . THR A 1 80 ? 16.501 -4.003 -21.063 1.00 68.75 80 THR A O 1
ATOM 621 N N . GLY A 1 81 ? 16.015 -5.390 -19.369 1.00 68.31 81 GLY A N 1
ATOM 622 C CA . GLY A 1 81 ? 17.027 -6.390 -19.716 1.00 68.31 81 GLY A CA 1
ATOM 623 C C . GLY A 1 81 ? 16.780 -7.051 -21.077 1.00 68.31 81 GLY A C 1
ATOM 624 O O . GLY A 1 81 ? 17.723 -7.278 -21.839 1.00 68.31 81 GLY A O 1
ATOM 625 N N . GLY A 1 82 ? 15.515 -7.316 -21.416 1.00 69.56 82 GLY A N 1
ATOM 626 C CA .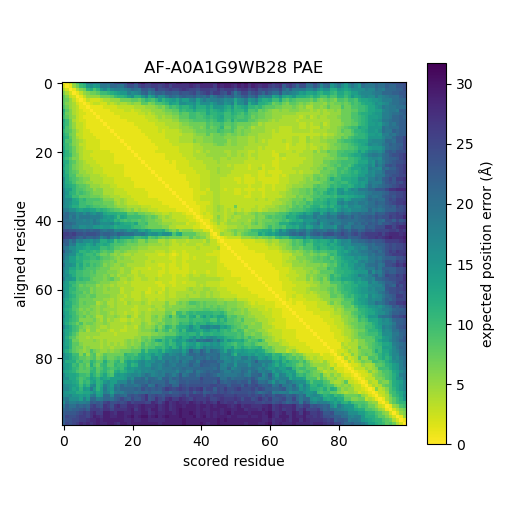 GLY A 1 82 ? 15.107 -7.829 -22.722 1.00 69.56 82 GLY A CA 1
ATOM 627 C C . GLY A 1 82 ? 15.437 -6.859 -23.857 1.00 69.56 82 GLY A C 1
ATOM 628 O O . GLY A 1 82 ? 16.042 -7.270 -24.849 1.00 69.56 82 GLY A O 1
ATOM 629 N N . TYR A 1 83 ? 15.120 -5.572 -23.686 1.00 64.19 83 TYR A N 1
ATOM 630 C CA . TYR A 1 83 ? 15.450 -4.532 -24.664 1.00 64.19 83 TYR A CA 1
ATOM 631 C C . TYR A 1 83 ? 16.961 -4.400 -24.879 1.00 64.19 83 TYR A C 1
ATOM 633 O O . TYR A 1 83 ? 17.414 -4.485 -26.020 1.00 64.19 83 TYR A O 1
ATOM 641 N N . LEU A 1 84 ? 17.758 -4.299 -23.809 1.00 63.94 84 LEU A N 1
ATOM 642 C CA . LEU A 1 84 ? 19.222 -4.204 -23.915 1.00 63.94 84 LEU A CA 1
ATOM 643 C C . LEU A 1 84 ? 19.833 -5.405 -24.646 1.00 63.94 84 LEU A C 1
ATOM 645 O O . LEU A 1 84 ? 20.716 -5.246 -25.493 1.00 63.94 84 LEU A O 1
ATOM 649 N N . LYS A 1 85 ? 19.342 -6.617 -24.359 1.00 65.81 85 LYS A N 1
ATOM 650 C CA . LYS A 1 85 ? 19.795 -7.842 -25.029 1.00 65.81 85 LYS A CA 1
ATOM 651 C C . LYS A 1 85 ? 19.473 -7.825 -26.526 1.00 65.81 85 LYS A C 1
ATOM 653 O O . LYS A 1 85 ? 20.326 -8.205 -27.331 1.00 65.81 85 LYS A O 1
ATOM 658 N N . ILE A 1 86 ? 18.272 -7.390 -26.908 1.00 63.75 86 ILE A N 1
ATOM 659 C CA . ILE A 1 86 ? 17.858 -7.286 -28.315 1.00 63.75 86 ILE A CA 1
ATOM 660 C C . ILE A 1 86 ? 18.674 -6.213 -29.042 1.00 63.75 86 ILE A C 1
ATOM 662 O O . ILE A 1 86 ? 19.175 -6.483 -30.130 1.00 63.75 86 ILE A O 1
ATOM 666 N N . GLU A 1 87 ? 18.884 -5.042 -28.440 1.00 61.47 87 GLU A N 1
ATOM 667 C CA . GLU A 1 87 ? 19.702 -3.979 -29.034 1.00 61.47 87 GLU A CA 1
ATOM 668 C C . GLU A 1 87 ? 21.161 -4.402 -29.232 1.00 61.47 87 GLU A C 1
ATOM 670 O O . GLU A 1 87 ? 21.734 -4.154 -30.292 1.00 61.47 87 GLU A O 1
ATOM 675 N N . HIS A 1 88 ? 21.769 -5.082 -28.253 1.00 60.31 88 HIS A N 1
ATOM 676 C CA . HIS A 1 88 ? 23.121 -5.633 -28.398 1.00 60.31 88 HIS A CA 1
ATOM 677 C C . HIS A 1 88 ? 23.191 -6.717 -29.477 1.00 60.31 88 HIS A C 1
ATOM 679 O O . HIS A 1 88 ? 24.116 -6.718 -30.288 1.00 60.31 88 HIS A O 1
ATOM 685 N N . THR A 1 89 ? 22.208 -7.618 -29.521 1.00 61.84 89 THR A N 1
ATOM 686 C CA . THR A 1 89 ? 22.153 -8.681 -30.536 1.00 61.84 89 THR A CA 1
ATOM 687 C C . THR A 1 89 ? 21.968 -8.091 -31.933 1.00 61.84 89 THR A C 1
ATOM 689 O O . THR A 1 89 ? 22.663 -8.493 -32.860 1.00 61.84 89 THR A O 1
ATOM 692 N N . GLY A 1 90 ? 21.097 -7.089 -32.080 1.00 57.59 90 GLY A N 1
ATOM 693 C CA . GLY A 1 90 ? 20.901 -6.355 -33.326 1.00 57.59 90 GLY A CA 1
ATOM 694 C C . GLY A 1 90 ? 22.164 -5.613 -33.760 1.00 57.59 90 GLY A C 1
ATOM 695 O O . GLY A 1 90 ? 22.615 -5.795 -34.887 1.00 57.59 90 GLY A O 1
ATOM 696 N N . ARG A 1 91 ? 22.811 -4.847 -32.869 1.00 59.31 91 ARG A N 1
ATOM 697 C CA . ARG A 1 91 ? 24.095 -4.192 -33.184 1.00 59.31 91 ARG A CA 1
ATOM 698 C C . ARG A 1 91 ? 25.169 -5.187 -33.615 1.00 59.31 91 ARG A C 1
ATOM 700 O O . ARG A 1 91 ? 25.868 -4.912 -34.580 1.00 59.31 91 ARG A O 1
ATOM 707 N N . ASN A 1 92 ? 25.285 -6.335 -32.954 1.00 59.94 92 ASN A N 1
ATOM 708 C CA . ASN A 1 92 ? 26.281 -7.348 -33.311 1.00 59.94 92 ASN A CA 1
ATOM 709 C C . ASN A 1 92 ? 25.949 -8.056 -34.635 1.00 59.94 92 ASN A C 1
ATOM 711 O O . ASN A 1 92 ? 26.857 -8.363 -35.403 1.00 59.94 92 ASN A O 1
ATOM 715 N N . ALA A 1 93 ? 24.665 -8.281 -34.926 1.00 59.12 93 ALA A N 1
ATOM 716 C 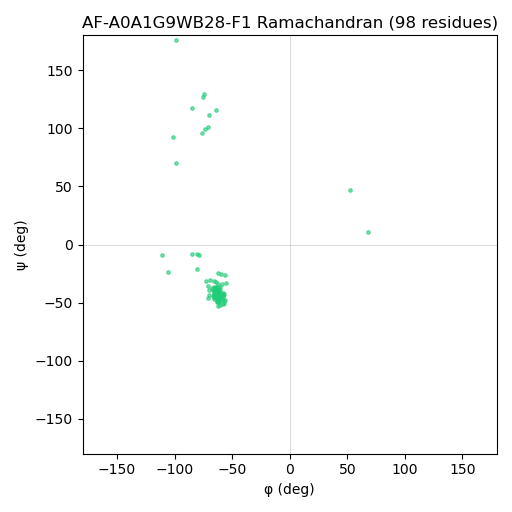CA . ALA A 1 93 ? 24.220 -8.917 -36.166 1.00 59.12 93 ALA A CA 1
ATOM 717 C C . ALA A 1 93 ? 24.510 -8.062 -37.413 1.00 59.12 93 ALA A C 1
ATOM 719 O O . ALA A 1 93 ? 24.789 -8.612 -38.475 1.00 59.12 93 ALA A O 1
ATOM 720 N N . TRP A 1 94 ? 24.489 -6.730 -37.281 1.00 58.59 94 TRP A N 1
ATOM 721 C CA . TRP A 1 94 ? 24.717 -5.795 -38.393 1.00 58.59 94 TRP A CA 1
ATOM 722 C C . TRP A 1 94 ? 26.097 -5.111 -38.365 1.00 58.59 94 TRP A C 1
ATOM 724 O O . TRP A 1 94 ? 26.607 -4.723 -39.410 1.00 58.59 94 TRP A O 1
ATOM 734 N N . GLY A 1 95 ? 26.742 -5.002 -37.200 1.00 54.44 95 GLY A N 1
ATOM 735 C CA . GLY A 1 95 ? 28.068 -4.393 -37.020 1.00 54.44 95 GLY A CA 1
ATOM 736 C C . GLY A 1 95 ? 29.250 -5.284 -37.423 1.00 54.44 95 GLY A C 1
ATOM 737 O O . GLY A 1 95 ? 30.376 -4.802 -37.491 1.00 54.44 95 GLY A O 1
ATOM 738 N N . GLY A 1 96 ? 29.007 -6.567 -37.715 1.00 52.97 96 GLY A N 1
ATOM 739 C CA . GLY A 1 96 ? 30.006 -7.497 -38.259 1.00 52.97 96 GLY A CA 1
ATOM 740 C C . GLY A 1 96 ? 30.235 -7.383 -39.773 1.00 52.97 96 GLY A C 1
ATOM 741 O O . GLY A 1 96 ? 3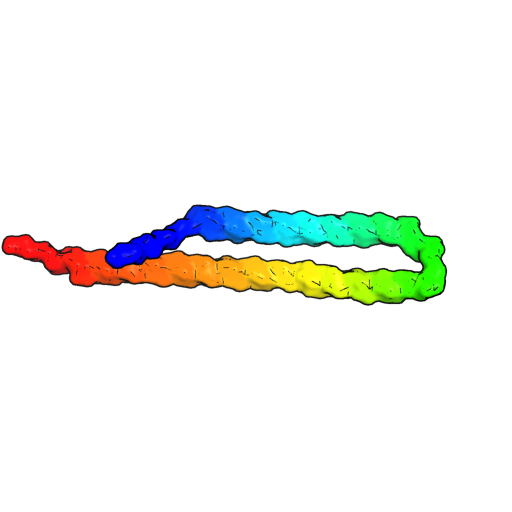1.167 -7.992 -40.290 1.00 52.97 96 GLY A O 1
ATOM 742 N N . TYR A 1 97 ? 29.426 -6.598 -40.491 1.00 52.81 97 TYR A N 1
ATOM 743 C CA . TYR A 1 97 ? 29.603 -6.339 -41.921 1.00 52.81 97 TYR A CA 1
ATOM 744 C C . TYR A 1 97 ? 30.301 -4.989 -42.137 1.00 52.81 97 TYR A C 1
ATOM 746 O O . TYR A 1 97 ? 29.699 -4.037 -42.627 1.00 52.81 97 TYR A O 1
ATOM 754 N N . SER A 1 98 ? 31.594 -4.886 -41.801 1.00 54.91 98 SER A N 1
ATOM 755 C CA . SER A 1 98 ? 32.424 -3.872 -42.462 1.00 54.91 98 SER A CA 1
ATOM 756 C C . SER A 1 98 ? 32.687 -4.369 -43.882 1.00 54.91 98 SER A C 1
ATOM 758 O O . SER A 1 98 ? 33.525 -5.249 -44.098 1.00 54.91 98 SER A O 1
ATOM 760 N N . VAL A 1 99 ? 31.926 -3.863 -44.848 1.00 50.03 99 VAL A N 1
ATOM 761 C CA . VAL A 1 99 ? 32.235 -4.059 -46.265 1.00 50.03 99 VAL A CA 1
ATOM 762 C C . VAL A 1 99 ? 33.573 -3.355 -46.512 1.00 50.03 99 VAL A C 1
ATOM 764 O O . VAL A 1 99 ? 33.679 -2.153 -46.267 1.00 50.03 99 VAL A O 1
ATOM 767 N N . LYS A 1 100 ? 34.608 -4.125 -46.864 1.00 43.69 100 LYS A N 1
ATOM 768 C CA . LYS A 1 100 ? 35.870 -3.577 -47.376 1.00 43.69 100 LYS A CA 1
ATOM 769 C C . LYS A 1 100 ? 35.651 -2.938 -48.739 1.00 43.69 100 LYS A C 1
ATOM 771 O O . LYS A 1 100 ? 34.817 -3.482 -49.497 1.00 43.69 100 LYS A O 1
#

pLDDT: mean 76.91, std 12.7, range [39.41, 92.06]

Organism: Allokutzneria albata (NCBI:txid211114)

Radius of gyration: 24.22 Å; Cα contacts (8 Å, |Δi|>4): 18; chains: 1; bounding box: 60×17×72 Å

Nearest PDB structures (foldseek):
  4j10-assembly1_A  TM=6.898E-01  e=1.555E-01  Bacillus anthracis str. Sterne
  4j41-assembly1_A  TM=7.108E-01  e=1.774E-01  Bacillus anthracis str. Sterne
  3o9o-assembly1_B  TM=6.390E-01  e=3.004E-01  Streptococcus agalactiae NEM316
  5mto-assembly1_A  TM=7.631E-01  e=2.470E+00  Homo sapiens
  5mto-assembly1_B  TM=7.302E-01  e=5.443E+00  Homo sapiens

Secondary structure (DSSP, 8-state):
-------HHHHHHHHHHHHHHHHHHHHHHHHHHHHHHHHGGG--TTHHHHHHHHHHHHHHHHHHHHHHHHHHHHHHHHHHHHHHHHHHHHHHHHHT----

Solvent-accessible surface area (backbone atoms only — not comparable to full-atom values): 5858 Å² total; per-residue (Å²): 132,88,81,82,76,83,59,65,68,60,53,52,51,52,51,54,48,53,52,52,50,51,53,51,52,52,53,51,54,52,51,52,49,58,57,47,63,73,53,51,83,78,56,62,93,62,49,63,60,54,46,53,54,52,48,50,54,53,49,60,51,57,67,45,45,62,56,54,50,52,52,50,51,53,50,53,50,51,52,52,54,51,51,53,52,51,53,52,50,51,48,55,72,59,67,73,67,75,80,127

InterPro domains:
  IPR036689 ESAT-6-like superfamily [SSF140453] (3-95)

Foldseek 3Di:
DPPPDDDLVVLVVVLVVLVVVLVVLVVVLVVVVVVCVVCVVVDDDCVVVVVVVVNVVVVVVSVCSVVVSVVSVVVSVCVVVVVVVVVVVVCVVPVVDPPD

Sequence (100 aa):
MTTYTFDAAKADMVRDTMAAVTIKLTEELKTMHTNVMKTLADWQDGAKEQYDVAKKAWDDAAARMPTSLNSAETTLNQITGGYLKIEHTGRNAWGGYSVK